Protein AF-B8KQY0-F1 (afdb_monomer)

InterPro domains:
  IPR008318 Uncharacterised conserved protein UCP030820 [PF06073] (44-146)
  IPR008318 Uncharacterised conserved protein UCP030820 [PIRSF030820] (7-149)

Organism: NCBI:txid565045

Structure (mmCIF, N/CA/C/O backbone):
data_AF-B8KQY0-F1
#
_entry.id   AF-B8KQY0-F1
#
loop_
_atom_site.group_PDB
_atom_site.id
_atom_site.type_symbol
_atom_site.label_atom_id
_atom_site.label_alt_id
_atom_site.label_comp_id
_atom_site.label_asym_id
_atom_site.label_entity_id
_atom_site.label_seq_id
_atom_site.pdbx_PDB_ins_code
_atom_site.Cartn_x
_atom_site.Cartn_y
_atom_site.Cartn_z
_atom_site.occupancy
_atom_site.B_iso_or_equiv
_atom_site.auth_seq_id
_atom_site.auth_comp_id
_atom_site.auth_asym_id
_atom_site.auth_atom_id
_atom_site.pdbx_PDB_model_num
ATOM 1 N N . MET A 1 1 ? 10.544 -11.629 10.903 1.00 54.47 1 MET A N 1
ATOM 2 C CA . MET A 1 1 ? 9.345 -11.748 10.052 1.00 54.47 1 MET A CA 1
ATOM 3 C C . MET A 1 1 ? 8.342 -10.719 10.540 1.00 54.47 1 MET A C 1
ATOM 5 O O . MET A 1 1 ? 7.993 -10.775 11.715 1.00 54.47 1 MET A O 1
ATOM 9 N N . GLY A 1 2 ? 7.980 -9.734 9.714 1.00 71.00 2 GLY A N 1
ATOM 10 C CA . GLY A 1 2 ? 6.956 -8.746 10.074 1.00 71.00 2 GLY A CA 1
ATOM 11 C C . GLY A 1 2 ? 5.579 -9.400 10.205 1.00 71.00 2 GLY A C 1
ATOM 12 O O . GLY A 1 2 ? 5.339 -10.465 9.629 1.00 71.00 2 GLY A O 1
ATOM 13 N N . LYS A 1 3 ? 4.678 -8.786 10.973 1.00 81.94 3 LYS A N 1
ATOM 14 C CA . LYS A 1 3 ? 3.263 -9.178 11.006 1.00 81.94 3 LYS A CA 1
ATOM 15 C C . LYS A 1 3 ? 2.494 -8.295 10.035 1.00 81.94 3 LYS A C 1
ATOM 17 O O . LYS A 1 3 ? 2.820 -7.122 9.890 1.00 81.94 3 LYS A O 1
ATOM 22 N N . VAL A 1 4 ? 1.484 -8.848 9.386 1.00 85.19 4 VAL A N 1
ATOM 23 C CA . VAL A 1 4 ? 0.599 -8.108 8.487 1.00 85.19 4 VAL A CA 1
ATOM 24 C C . VAL A 1 4 ? -0.816 -8.283 8.998 1.00 85.19 4 VAL A C 1
ATOM 26 O O . VAL A 1 4 ? -1.239 -9.400 9.276 1.00 85.19 4 VAL A O 1
ATOM 29 N N . TRP A 1 5 ? -1.541 -7.186 9.143 1.00 85.88 5 TRP A N 1
ATOM 30 C CA . TRP A 1 5 ? -2.981 -7.235 9.333 1.00 85.88 5 TRP A CA 1
ATOM 31 C C . TRP A 1 5 ? -3.653 -7.287 7.961 1.00 85.88 5 TRP A C 1
ATOM 33 O O . TRP A 1 5 ? -3.297 -6.497 7.083 1.00 85.88 5 TRP A O 1
ATOM 43 N N . LYS A 1 6 ? -4.605 -8.200 7.775 1.00 83.94 6 LYS A N 1
ATOM 44 C CA . LYS A 1 6 ? -5.388 -8.361 6.549 1.00 83.94 6 LYS A CA 1
ATOM 45 C C . LYS A 1 6 ? -6.793 -8.856 6.884 1.00 83.94 6 LYS A C 1
ATOM 47 O O . LYS A 1 6 ? -6.929 -9.851 7.587 1.00 83.94 6 LYS A O 1
ATOM 52 N N . ASP A 1 7 ? -7.820 -8.180 6.369 1.00 74.31 7 ASP A N 1
ATOM 53 C CA . ASP A 1 7 ? -9.236 -8.589 6.481 1.00 74.31 7 ASP A CA 1
ATOM 54 C C . ASP A 1 7 ? -9.724 -8.915 7.914 1.00 74.31 7 ASP A C 1
ATOM 56 O O . ASP A 1 7 ? -10.636 -9.715 8.107 1.00 74.31 7 ASP A O 1
ATOM 60 N N . GLY A 1 8 ? -9.147 -8.279 8.938 1.00 73.75 8 GLY A N 1
ATOM 61 C CA . GLY A 1 8 ? -9.498 -8.526 10.344 1.00 73.75 8 GLY A CA 1
ATOM 62 C C . GLY A 1 8 ? -8.594 -9.519 11.070 1.00 73.75 8 GLY A C 1
ATOM 63 O O . GLY A 1 8 ? -8.662 -9.591 12.293 1.00 73.75 8 GLY A O 1
ATOM 64 N N . ASP A 1 9 ? -7.706 -10.208 10.356 1.00 78.00 9 ASP A N 1
ATOM 65 C CA . ASP A 1 9 ? -6.778 -11.182 10.918 1.00 78.00 9 ASP A CA 1
ATOM 66 C C . ASP A 1 9 ? -5.326 -10.707 10.831 1.00 78.00 9 ASP A C 1
ATOM 68 O O . ASP A 1 9 ? -4.899 -10.030 9.894 1.00 78.00 9 ASP A O 1
ATOM 72 N N . ILE A 1 10 ? -4.525 -11.093 11.823 1.00 82.00 10 ILE A N 1
ATOM 73 C CA . ILE A 1 10 ? -3.083 -10.846 11.822 1.00 82.00 10 ILE A CA 1
ATOM 74 C C . ILE A 1 10 ? -2.386 -12.105 11.336 1.00 82.00 10 ILE A C 1
ATOM 76 O O . ILE A 1 10 ? -2.355 -13.123 12.027 1.00 82.00 10 ILE A O 1
ATOM 80 N N . ILE A 1 11 ? -1.780 -12.005 10.161 1.00 82.88 11 ILE A N 1
ATOM 81 C CA . ILE A 1 11 ? -1.016 -13.076 9.535 1.00 82.88 11 ILE A CA 1
ATOM 82 C C . ILE A 1 11 ? 0.485 -12.793 9.629 1.00 82.88 11 ILE A C 1
ATOM 84 O O . ILE A 1 11 ? 0.938 -11.646 9.706 1.00 82.88 11 ILE A O 1
ATOM 88 N N . GLU A 1 12 ? 1.294 -13.849 9.616 1.00 81.56 12 GLU A N 1
ATOM 89 C CA . GLU A 1 12 ? 2.730 -13.691 9.381 1.00 81.56 12 GLU A CA 1
ATOM 90 C C . GLU A 1 12 ? 2.954 -13.234 7.942 1.00 81.56 12 GLU A C 1
ATOM 92 O O . GLU A 1 12 ? 2.332 -13.779 7.031 1.00 81.56 12 GLU A O 1
ATOM 97 N N . ASN A 1 13 ? 3.832 -12.246 7.729 1.00 79.75 13 ASN A N 1
ATOM 98 C CA . ASN A 1 13 ? 4.121 -11.744 6.390 1.00 79.75 13 ASN A CA 1
ATOM 99 C C . ASN A 1 13 ? 4.673 -12.887 5.509 1.00 79.75 13 ASN A C 1
ATOM 101 O O . ASN A 1 13 ? 5.800 -13.331 5.747 1.00 79.75 13 ASN A O 1
ATOM 105 N N . PRO A 1 14 ? 3.923 -13.358 4.491 1.00 72.50 14 PRO A N 1
ATOM 106 C CA . PRO A 1 14 ? 4.364 -14.466 3.650 1.00 72.50 14 PRO A CA 1
ATOM 107 C C . PRO A 1 14 ? 5.327 -14.013 2.541 1.00 72.50 14 PRO A C 1
ATOM 109 O O . PRO A 1 14 ? 5.832 -14.853 1.793 1.00 72.50 14 PRO A O 1
ATOM 112 N N . TRP A 1 15 ? 5.559 -12.701 2.420 1.00 76.44 15 TRP A N 1
ATOM 113 C CA . TRP A 1 15 ? 6.406 -12.077 1.412 1.00 76.44 15 TRP A CA 1
ATOM 114 C C . TRP A 1 15 ? 7.718 -11.604 2.029 1.00 76.44 15 TRP A C 1
ATOM 116 O O . TRP A 1 15 ? 7.753 -11.070 3.139 1.00 76.44 15 TRP A O 1
ATOM 126 N N . THR A 1 16 ? 8.808 -11.793 1.289 1.00 72.94 16 THR A N 1
ATOM 127 C CA . THR A 1 16 ? 10.117 -11.250 1.674 1.00 72.94 16 THR A CA 1
ATOM 128 C C . THR A 1 16 ? 10.215 -9.818 1.157 1.00 72.94 16 THR A C 1
ATOM 130 O O . THR A 1 16 ? 9.944 -9.591 -0.022 1.00 72.94 16 THR A O 1
ATOM 133 N N . ALA A 1 17 ? 10.545 -8.869 2.040 1.00 67.44 17 ALA A N 1
ATOM 134 C CA . ALA A 1 17 ? 10.648 -7.447 1.707 1.00 67.44 17 ALA A CA 1
ATOM 135 C C . ALA A 1 17 ? 11.624 -7.198 0.548 1.00 67.44 17 ALA A C 1
ATOM 137 O O . ALA A 1 17 ? 12.549 -7.987 0.339 1.00 67.44 17 ALA A O 1
ATOM 138 N N . ALA A 1 18 ? 11.413 -6.096 -0.174 1.00 64.19 18 ALA A N 1
ATOM 139 C CA . ALA A 1 18 ? 12.305 -5.685 -1.245 1.00 64.19 18 ALA A CA 1
ATOM 140 C C . ALA A 1 18 ? 13.708 -5.439 -0.688 1.00 64.19 18 ALA A C 1
ATOM 142 O O . ALA A 1 18 ? 13.923 -4.571 0.159 1.00 64.19 18 ALA A O 1
ATOM 143 N N . ASP A 1 19 ? 14.664 -6.244 -1.144 1.00 56.38 19 ASP A N 1
ATOM 144 C CA . ASP A 1 19 ? 16.060 -6.088 -0.775 1.00 56.38 19 ASP A CA 1
ATOM 145 C C . ASP A 1 19 ? 16.717 -5.182 -1.818 1.00 56.38 19 ASP A C 1
ATOM 147 O O . ASP A 1 19 ? 16.906 -5.565 -2.975 1.00 56.38 19 ASP A O 1
ATOM 151 N N . ALA A 1 20 ? 17.033 -3.949 -1.418 1.00 52.47 20 ALA A N 1
ATOM 152 C CA . ALA A 1 20 ? 17.635 -2.945 -2.294 1.00 52.47 20 ALA A CA 1
ATOM 153 C C . ALA A 1 20 ? 19.029 -3.351 -2.823 1.00 52.47 20 ALA A C 1
ATOM 155 O O . ALA A 1 20 ? 19.560 -2.674 -3.701 1.00 52.47 20 ALA A O 1
ATOM 156 N N . ASN A 1 21 ? 19.621 -4.436 -2.302 1.00 53.53 21 ASN A N 1
ATOM 157 C CA . ASN A 1 21 ? 20.983 -4.872 -2.605 1.00 53.53 21 ASN A CA 1
ATOM 158 C C . ASN A 1 21 ? 21.095 -6.166 -3.433 1.00 53.53 21 ASN A C 1
ATOM 160 O O . ASN A 1 21 ? 22.226 -6.587 -3.668 1.00 53.53 21 ASN A O 1
ATOM 164 N N . ASN A 1 22 ? 20.005 -6.830 -3.851 1.00 50.81 22 ASN A N 1
ATOM 165 C CA . ASN A 1 22 ? 20.114 -8.217 -4.334 1.00 50.81 22 ASN A CA 1
ATOM 166 C C . ASN A 1 22 ? 19.813 -8.453 -5.825 1.00 50.81 22 ASN A C 1
ATOM 168 O O . ASN A 1 22 ? 18.785 -8.038 -6.363 1.00 50.81 22 ASN A O 1
ATOM 172 N N . GLU A 1 23 ? 20.722 -9.201 -6.458 1.00 49.34 23 GLU A N 1
ATOM 173 C CA . GLU A 1 23 ? 20.616 -9.801 -7.790 1.00 49.34 23 GLU A CA 1
ATOM 174 C C . GLU A 1 23 ? 19.601 -10.957 -7.757 1.00 49.34 23 GLU A C 1
ATOM 176 O O . GLU A 1 23 ? 19.952 -12.121 -7.571 1.00 49.34 23 GLU A O 1
ATOM 181 N N . GLY A 1 24 ? 18.321 -10.633 -7.928 1.00 50.88 24 GLY A N 1
ATOM 182 C CA . GLY A 1 24 ? 17.258 -11.617 -8.126 1.00 50.88 24 GLY A CA 1
ATOM 183 C C . GLY A 1 24 ? 16.207 -11.598 -7.025 1.00 50.88 24 GLY A C 1
ATOM 184 O O . GLY A 1 24 ? 16.468 -11.890 -5.858 1.00 50.88 24 GLY A O 1
ATOM 185 N N . VAL A 1 25 ? 14.975 -11.294 -7.422 1.00 56.16 25 VAL A N 1
ATOM 186 C CA . VAL A 1 25 ? 13.807 -11.391 -6.550 1.00 56.16 25 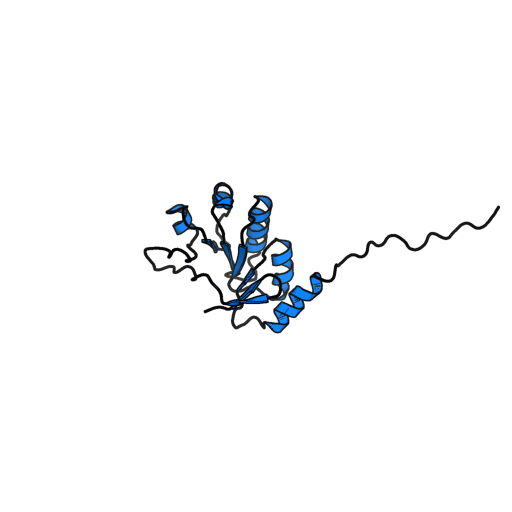VAL A CA 1
ATOM 187 C C . VAL A 1 25 ? 13.413 -12.873 -6.471 1.00 56.16 25 VAL A C 1
ATOM 189 O O . VAL A 1 25 ? 13.164 -13.490 -7.511 1.00 56.16 25 VAL A O 1
ATOM 192 N N . PRO A 1 26 ? 13.370 -13.505 -5.281 1.00 58.00 26 PRO A N 1
ATOM 193 C CA . PRO A 1 26 ? 12.900 -14.884 -5.167 1.00 58.00 26 PRO A CA 1
ATOM 194 C C . PRO A 1 26 ? 11.449 -14.992 -5.655 1.00 58.00 26 PRO A C 1
ATOM 196 O O . PRO A 1 26 ? 10.726 -14.005 -5.701 1.00 58.00 26 PRO A O 1
ATOM 199 N N . SER A 1 27 ? 10.953 -16.200 -5.940 1.00 58.12 27 SER A N 1
ATOM 200 C CA . SER A 1 27 ? 9.587 -16.409 -6.470 1.00 58.12 27 SER A CA 1
ATOM 201 C C . SER A 1 27 ? 8.454 -15.835 -5.589 1.00 58.12 27 SER A C 1
ATOM 203 O O . SER A 1 27 ? 7.309 -15.757 -6.027 1.00 58.12 27 SER A O 1
ATOM 205 N N . ARG A 1 28 ? 8.761 -15.471 -4.334 1.00 65.69 28 ARG A N 1
ATOM 206 C CA . ARG A 1 28 ? 7.896 -14.778 -3.356 1.00 65.69 28 ARG A CA 1
ATOM 207 C C . ARG A 1 28 ? 8.549 -13.518 -2.753 1.00 65.69 28 ARG A C 1
ATOM 209 O O . ARG A 1 28 ? 8.221 -13.113 -1.636 1.00 65.69 28 ARG A O 1
ATOM 216 N N . GLY A 1 29 ? 9.522 -12.938 -3.443 1.00 77.62 29 GLY A N 1
ATOM 217 C CA . GLY A 1 29 ? 10.102 -11.650 -3.084 1.00 77.62 29 GLY A CA 1
ATOM 218 C C . GLY A 1 29 ? 9.257 -10.514 -3.641 1.00 77.62 29 GLY A C 1
ATOM 219 O O . GLY A 1 29 ? 8.643 -10.655 -4.698 1.00 77.62 29 GLY A O 1
ATOM 220 N N . VAL A 1 30 ? 9.217 -9.404 -2.917 1.00 83.19 30 VAL A N 1
ATOM 221 C CA . VAL A 1 30 ? 8.694 -8.139 -3.433 1.00 83.19 30 VAL A CA 1
ATOM 222 C C . VAL A 1 30 ? 9.849 -7.434 -4.142 1.00 83.19 30 VAL A C 1
ATOM 224 O O . VAL A 1 30 ? 10.886 -7.229 -3.522 1.00 83.19 30 VAL A O 1
ATOM 227 N N . GLY A 1 31 ? 9.719 -7.115 -5.429 1.00 85.88 31 GLY A N 1
ATOM 228 C CA . GLY A 1 31 ? 10.723 -6.318 -6.146 1.00 85.88 31 GLY A CA 1
ATOM 229 C C . GLY A 1 31 ? 10.467 -4.820 -6.001 1.00 85.88 31 GLY A C 1
ATOM 230 O O . GLY A 1 31 ? 9.351 -4.422 -5.690 1.00 85.88 31 GLY A O 1
ATOM 231 N N . THR A 1 32 ? 11.461 -3.970 -6.247 1.00 88.31 32 THR A N 1
ATOM 232 C CA . THR A 1 32 ? 11.201 -2.526 -6.427 1.00 88.31 32 THR A CA 1
ATOM 233 C C . THR A 1 32 ? 10.533 -2.259 -7.779 1.00 88.31 32 THR A C 1
ATOM 235 O O . THR A 1 32 ? 10.577 -3.110 -8.673 1.00 88.31 32 THR A O 1
ATOM 238 N N . LEU A 1 33 ? 9.955 -1.070 -7.975 1.00 86.75 33 LEU A N 1
ATOM 239 C CA . LEU A 1 33 ? 9.383 -0.693 -9.271 1.00 86.75 33 LEU A CA 1
ATOM 240 C C . LEU A 1 33 ? 10.402 -0.796 -10.419 1.00 86.75 33 LEU A C 1
ATOM 242 O O . LEU A 1 33 ? 10.075 -1.320 -11.482 1.00 86.75 33 LEU A O 1
ATOM 246 N N . ASP A 1 34 ? 11.651 -0.373 -10.207 1.00 86.25 34 ASP A N 1
ATOM 247 C CA . ASP A 1 34 ? 12.720 -0.522 -11.206 1.00 86.25 34 ASP A CA 1
ATOM 248 C C . ASP A 1 34 ? 13.027 -1.988 -11.539 1.00 86.25 34 ASP A C 1
ATOM 250 O O . ASP A 1 34 ? 13.236 -2.329 -12.705 1.00 86.25 34 ASP A O 1
ATOM 254 N N . GLN A 1 35 ? 13.013 -2.877 -10.541 1.00 84.94 35 GLN A N 1
ATOM 255 C CA . GLN A 1 35 ? 13.197 -4.312 -10.770 1.00 84.94 35 GLN A CA 1
ATOM 256 C C . GLN A 1 35 ? 12.021 -4.905 -11.550 1.00 84.94 35 GLN A C 1
ATOM 258 O O . GLN A 1 35 ? 12.239 -5.707 -12.451 1.00 84.94 35 GLN A O 1
ATOM 263 N N . TRP A 1 36 ? 10.791 -4.473 -11.263 1.00 86.94 36 TRP A N 1
ATOM 264 C CA . TRP A 1 36 ? 9.608 -4.880 -12.022 1.00 86.94 36 TRP A CA 1
ATOM 265 C C . TRP A 1 36 ? 9.637 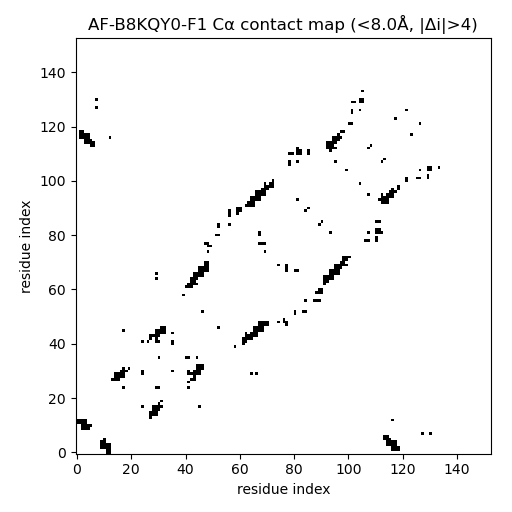-4.370 -13.469 1.00 86.94 36 TRP A C 1
ATOM 267 O O . TRP A 1 36 ? 9.274 -5.095 -14.391 1.00 86.94 36 TRP A O 1
ATOM 277 N N . ARG A 1 37 ? 10.135 -3.151 -13.703 1.00 85.50 37 ARG A N 1
ATOM 278 C CA . ARG A 1 37 ? 10.341 -2.623 -15.062 1.00 85.50 37 ARG A CA 1
ATOM 279 C C . ARG A 1 37 ? 11.390 -3.424 -15.838 1.00 85.50 37 ARG A C 1
ATOM 281 O O . ARG A 1 37 ? 11.259 -3.578 -17.051 1.00 85.50 37 ARG A O 1
ATOM 288 N N . ALA A 1 38 ? 12.426 -3.914 -15.158 1.00 85.50 38 ALA A N 1
ATOM 289 C CA . ALA A 1 38 ? 13.447 -4.770 -15.758 1.00 85.50 38 ALA A CA 1
ATOM 290 C C . ALA A 1 38 ? 12.949 -6.208 -15.997 1.00 85.50 38 ALA A C 1
ATOM 292 O O . ALA A 1 38 ? 13.331 -6.829 -16.990 1.00 85.50 38 ALA A O 1
ATOM 293 N N . ASP A 1 39 ? 12.093 -6.720 -15.110 1.00 83.56 39 ASP A N 1
ATOM 294 C CA . ASP A 1 39 ? 11.496 -8.051 -15.179 1.00 83.56 39 ASP A CA 1
ATOM 295 C C . ASP A 1 39 ? 9.998 -8.013 -14.806 1.00 83.56 39 ASP A C 1
ATOM 297 O O . ASP A 1 39 ? 9.628 -8.180 -13.639 1.00 83.56 39 ASP A O 1
ATOM 301 N N . PRO A 1 40 ? 9.093 -7.836 -15.787 1.00 80.19 40 PRO A N 1
ATOM 302 C CA . PRO A 1 40 ? 7.656 -7.776 -15.529 1.00 80.19 40 PRO A CA 1
ATOM 303 C C . PRO A 1 40 ? 7.041 -9.140 -15.173 1.00 80.19 40 PRO A C 1
ATOM 305 O O . PRO A 1 40 ? 5.826 -9.231 -15.009 1.00 80.19 40 PRO A O 1
ATOM 308 N N . THR A 1 41 ? 7.842 -10.208 -15.036 1.00 82.38 41 THR A N 1
ATOM 309 C CA . THR A 1 41 ? 7.367 -11.502 -14.511 1.00 82.38 41 THR A CA 1
ATOM 310 C C . THR A 1 41 ? 7.216 -11.507 -12.988 1.00 82.38 41 THR A C 1
ATOM 312 O O . THR A 1 41 ? 6.639 -12.439 -12.415 1.00 82.38 41 THR A O 1
ATOM 315 N N . LEU A 1 42 ? 7.702 -10.459 -12.315 1.00 84.19 42 LEU A N 1
ATOM 316 C CA . LEU A 1 42 ? 7.533 -10.288 -10.881 1.00 84.19 42 LEU A CA 1
ATOM 317 C C . LEU A 1 42 ? 6.055 -10.127 -10.516 1.00 84.19 42 LEU A C 1
ATOM 319 O O . LEU A 1 42 ? 5.351 -9.244 -10.996 1.00 84.19 42 LEU A O 1
ATOM 323 N N . THR A 1 43 ? 5.605 -10.974 -9.592 1.00 88.31 43 THR A N 1
ATOM 324 C CA . THR A 1 43 ? 4.214 -10.980 -9.104 1.00 88.31 43 THR A CA 1
ATOM 325 C C . THR A 1 43 ? 3.986 -10.074 -7.894 1.00 88.31 43 THR A C 1
ATOM 327 O O . THR A 1 43 ? 2.859 -9.980 -7.406 1.00 88.31 43 THR A O 1
ATOM 330 N N . ALA A 1 44 ? 5.034 -9.430 -7.379 1.00 89.56 44 ALA A N 1
ATOM 331 C CA . ALA A 1 44 ? 4.943 -8.514 -6.254 1.00 89.56 44 ALA A CA 1
ATOM 332 C C . ALA A 1 44 ? 5.901 -7.336 -6.417 1.00 89.56 44 ALA A C 1
ATOM 334 O O . ALA A 1 44 ? 7.076 -7.537 -6.727 1.00 89.56 44 ALA A O 1
ATOM 335 N N . VAL A 1 45 ? 5.400 -6.126 -6.168 1.00 90.88 45 VAL A N 1
ATOM 336 C CA . VAL A 1 45 ? 6.163 -4.884 -6.333 1.00 90.88 45 VAL A CA 1
ATOM 337 C C . VAL A 1 45 ? 5.976 -3.951 -5.135 1.00 90.88 45 VAL A C 1
ATOM 339 O O . VAL A 1 45 ? 4.876 -3.848 -4.600 1.00 90.88 45 VAL A O 1
ATOM 342 N N . GLU A 1 46 ? 7.049 -3.296 -4.700 1.00 91.75 46 GLU A N 1
ATOM 343 C CA . GLU A 1 46 ? 7.055 -2.201 -3.729 1.00 91.75 46 GLU A CA 1
ATOM 344 C C . GLU A 1 46 ? 7.197 -0.874 -4.477 1.00 91.75 46 GLU A C 1
ATOM 346 O O . GLU A 1 46 ? 8.076 -0.727 -5.328 1.00 91.75 46 GLU A O 1
ATOM 351 N N . ILE A 1 47 ? 6.319 0.069 -4.143 1.00 90.94 47 ILE A N 1
ATOM 352 C CA . ILE A 1 47 ? 6.177 1.387 -4.752 1.00 90.94 47 ILE A CA 1
ATOM 353 C C . ILE A 1 47 ? 6.431 2.445 -3.691 1.00 90.94 47 ILE A C 1
ATOM 355 O O . ILE A 1 47 ? 5.779 2.441 -2.645 1.00 90.94 47 ILE A O 1
ATOM 359 N N . LYS A 1 48 ? 7.340 3.370 -3.968 1.00 90.25 48 LYS A N 1
ATOM 360 C CA . LYS A 1 48 ? 7.601 4.537 -3.123 1.00 90.25 48 LYS A CA 1
ATOM 361 C C . LYS A 1 48 ? 6.613 5.661 -3.399 1.00 90.25 48 LYS A C 1
ATOM 363 O O . LYS A 1 48 ? 6.010 5.746 -4.469 1.00 90.25 48 LYS A O 1
ATOM 368 N N . SER A 1 49 ? 6.462 6.566 -2.438 1.00 85.19 49 SER A N 1
ATOM 369 C CA . SER A 1 49 ? 5.538 7.698 -2.550 1.00 85.19 49 SER A CA 1
ATOM 370 C C . SER A 1 49 ? 5.829 8.620 -3.741 1.00 85.19 49 SER A C 1
ATOM 372 O O . SER A 1 49 ? 4.902 9.228 -4.275 1.00 85.19 49 SER A O 1
ATOM 374 N N . ASP A 1 50 ? 7.083 8.737 -4.184 1.00 85.00 50 ASP A N 1
ATOM 375 C CA . ASP A 1 50 ? 7.480 9.586 -5.313 1.00 85.00 50 ASP A CA 1
ATOM 376 C C . ASP A 1 50 ? 7.360 8.906 -6.687 1.00 85.00 50 ASP A C 1
ATOM 378 O O . ASP A 1 50 ? 7.497 9.576 -7.713 1.00 85.00 50 ASP A O 1
ATOM 382 N N . GLU A 1 51 ? 7.054 7.608 -6.719 1.00 87.94 51 GLU A N 1
ATOM 383 C CA . GLU A 1 51 ? 6.977 6.824 -7.947 1.00 87.94 51 GLU A CA 1
ATOM 384 C C . GLU A 1 51 ? 5.603 6.903 -8.626 1.00 87.94 51 GLU A C 1
ATOM 386 O O . GLU A 1 51 ? 4.543 6.956 -7.992 1.00 87.94 51 GLU A O 1
ATOM 391 N N . ASP A 1 52 ? 5.623 6.889 -9.958 1.00 87.06 52 ASP A N 1
ATOM 392 C CA . ASP A 1 52 ? 4.413 6.853 -10.772 1.00 87.06 52 ASP A CA 1
ATOM 393 C C . ASP A 1 52 ? 3.951 5.407 -11.002 1.00 87.06 52 ASP A C 1
ATOM 395 O O . ASP A 1 52 ? 4.717 4.553 -11.450 1.00 87.06 52 ASP A O 1
ATOM 399 N N . VAL A 1 53 ? 2.681 5.138 -10.690 1.00 87.06 53 VAL A N 1
ATOM 400 C CA . VAL A 1 53 ? 2.067 3.804 -10.798 1.00 87.06 53 VAL A CA 1
ATOM 401 C C . VAL A 1 53 ? 1.372 3.561 -12.137 1.00 87.06 53 VAL A C 1
ATOM 403 O O . VAL A 1 53 ? 0.866 2.461 -12.361 1.00 87.06 53 VAL A O 1
ATOM 406 N N . SER A 1 54 ? 1.331 4.551 -13.035 1.00 85.75 54 SER A N 1
ATOM 407 C CA . SER A 1 54 ? 0.613 4.438 -14.310 1.00 85.75 54 SER A CA 1
ATOM 408 C C . SER A 1 54 ? 1.189 3.314 -15.168 1.00 85.75 54 SER A C 1
ATOM 410 O O . SER A 1 54 ? 0.436 2.608 -15.835 1.00 85.75 54 SER A O 1
ATOM 412 N N . ASP A 1 55 ? 2.501 3.077 -15.092 1.00 82.38 55 ASP A N 1
ATOM 413 C CA . ASP A 1 55 ? 3.183 1.994 -15.812 1.00 82.38 55 ASP A CA 1
ATOM 414 C C . ASP A 1 55 ? 2.661 0.599 -15.421 1.00 82.38 55 ASP A C 1
ATOM 416 O O . ASP A 1 55 ? 2.608 -0.309 -16.251 1.00 82.38 55 ASP A O 1
ATOM 420 N N . LEU A 1 56 ? 2.229 0.424 -14.166 1.00 82.94 56 LEU A N 1
ATOM 421 C CA . LEU A 1 56 ? 1.726 -0.857 -13.657 1.00 82.94 56 LEU A CA 1
ATOM 422 C C . LEU A 1 56 ? 0.339 -1.184 -14.205 1.00 82.94 56 LEU A C 1
ATOM 424 O O . LEU A 1 56 ? -0.018 -2.358 -14.295 1.00 82.94 56 LEU A O 1
ATOM 428 N N . THR A 1 57 ? -0.437 -0.163 -14.587 1.00 81.94 57 THR A N 1
ATOM 429 C CA . THR A 1 57 ? -1.848 -0.313 -14.983 1.00 81.94 57 THR A CA 1
ATOM 430 C C . THR A 1 57 ? -2.048 -1.257 -16.171 1.00 81.94 57 THR A C 1
ATOM 432 O O . THR A 1 57 ? -3.095 -1.885 -16.288 1.00 81.94 57 THR A O 1
ATOM 435 N N . GLN A 1 58 ? -1.029 -1.426 -17.020 1.00 84.88 58 GLN A N 1
ATOM 436 C CA . GLN A 1 58 ? -1.072 -2.306 -18.194 1.00 84.88 58 GLN A CA 1
ATOM 437 C C . GLN A 1 58 ? -0.856 -3.792 -17.866 1.00 84.88 58 GLN A C 1
ATOM 439 O O . GLN A 1 58 ? -1.131 -4.649 -18.703 1.00 84.88 58 GLN A O 1
ATOM 444 N N . SER A 1 59 ? -0.364 -4.096 -16.665 1.00 85.50 59 SER A N 1
ATOM 445 C CA . SER A 1 59 ? 0.093 -5.432 -16.265 1.00 85.50 59 SER A CA 1
ATOM 446 C C . SER A 1 59 ? -0.426 -5.839 -14.882 1.00 85.50 59 SER A C 1
ATOM 448 O O . SER A 1 59 ? 0.131 -6.733 -14.242 1.00 85.50 59 SER A O 1
ATOM 450 N N . LEU A 1 60 ? -1.509 -5.205 -14.419 1.00 86.38 60 LEU A N 1
ATOM 451 C CA . LEU A 1 60 ? -2.095 -5.442 -13.095 1.00 86.38 60 LEU A CA 1
ATOM 452 C C . LEU A 1 60 ? -2.509 -6.900 -12.879 1.00 86.38 60 LEU A C 1
ATOM 454 O O . LEU A 1 60 ? -2.366 -7.402 -11.769 1.00 86.38 60 LEU A O 1
ATOM 458 N N . ASP A 1 61 ? -2.955 -7.595 -13.929 1.00 85.88 61 ASP A N 1
ATOM 459 C CA . ASP A 1 61 ? -3.395 -8.997 -13.857 1.00 85.88 61 ASP A CA 1
ATOM 460 C C . ASP A 1 61 ? -2.278 -9.974 -13.448 1.00 85.88 61 ASP A C 1
ATOM 462 O O . ASP A 1 61 ? -2.544 -11.079 -12.973 1.00 85.88 61 ASP A O 1
ATOM 466 N N . GLN A 1 62 ? -1.015 -9.584 -13.640 1.00 86.50 62 GLN A N 1
ATOM 467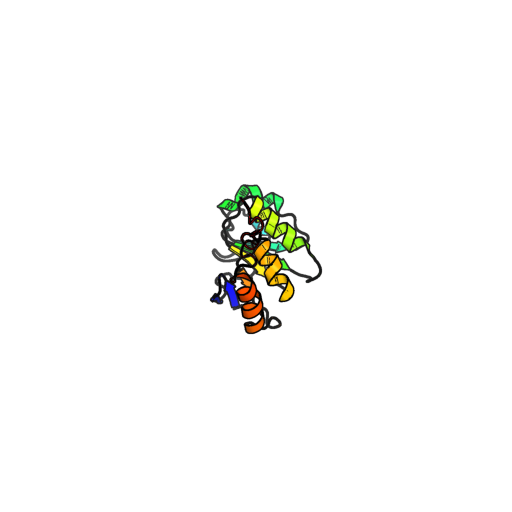 C CA . GLN A 1 62 ? 0.154 -10.399 -13.291 1.00 86.50 62 GLN A CA 1
ATOM 468 C C . GLN A 1 62 ? 0.595 -10.173 -11.839 1.00 86.50 62 GLN A C 1
ATOM 470 O O . GLN A 1 62 ? 1.262 -11.023 -11.238 1.00 86.50 62 GLN A O 1
ATOM 475 N N . LEU A 1 63 ? 0.200 -9.039 -11.260 1.00 89.44 63 LEU A N 1
ATOM 476 C CA . LEU A 1 63 ? 0.550 -8.651 -9.906 1.00 89.44 63 LEU A CA 1
ATOM 477 C C . LEU A 1 63 ? -0.417 -9.287 -8.909 1.00 89.44 63 LEU A C 1
ATOM 479 O O . LEU A 1 63 ? -1.637 -9.171 -8.993 1.00 89.44 63 LEU A O 1
ATOM 483 N N . ARG A 1 64 ? 0.152 -9.954 -7.911 1.00 90.38 64 ARG A N 1
ATOM 484 C CA . ARG A 1 64 ? -0.575 -10.513 -6.767 1.00 90.38 64 ARG A CA 1
ATOM 485 C C . ARG A 1 64 ? -0.483 -9.634 -5.535 1.00 90.38 64 ARG A C 1
ATOM 487 O O . ARG A 1 64 ? -1.389 -9.688 -4.707 1.00 90.38 64 ARG A O 1
ATOM 494 N N . LEU A 1 65 ? 0.586 -8.850 -5.424 1.00 90.62 65 LEU A N 1
ATOM 495 C CA . LEU A 1 65 ? 0.824 -7.929 -4.323 1.00 90.62 65 LEU A CA 1
ATOM 496 C C . LEU A 1 65 ? 1.407 -6.613 -4.847 1.00 90.62 65 LEU A C 1
ATOM 498 O O . LEU A 1 65 ? 2.390 -6.613 -5.582 1.00 90.62 65 LEU A O 1
ATOM 502 N N . VAL A 1 66 ? 0.848 -5.498 -4.396 1.00 92.75 66 VAL A N 1
ATOM 503 C CA . VAL A 1 66 ? 1.471 -4.180 -4.506 1.00 92.75 66 VAL A CA 1
ATOM 504 C C . VAL A 1 66 ? 1.655 -3.628 -3.098 1.00 92.75 66 VAL A C 1
ATOM 506 O O . VAL A 1 66 ? 0.694 -3.527 -2.338 1.00 92.75 66 VAL A O 1
ATOM 509 N N . VAL A 1 67 ? 2.890 -3.293 -2.739 1.00 92.56 67 VAL A N 1
ATOM 510 C CA . VAL A 1 67 ? 3.248 -2.689 -1.455 1.00 92.56 67 VAL A CA 1
ATOM 511 C C . VAL A 1 67 ? 3.466 -1.196 -1.663 1.00 92.56 67 VAL A C 1
ATOM 513 O O . VAL A 1 67 ? 4.339 -0.797 -2.418 1.00 92.56 67 VAL A O 1
ATOM 516 N N . LEU A 1 68 ? 2.691 -0.364 -0.983 1.00 92.38 68 LEU A N 1
ATOM 517 C CA . LEU A 1 68 ? 2.866 1.081 -0.929 1.00 92.38 68 LEU A CA 1
ATOM 518 C C . LEU A 1 68 ? 3.775 1.413 0.252 1.00 92.38 68 LEU A C 1
ATOM 520 O O . LEU A 1 68 ? 3.386 1.247 1.413 1.00 92.38 68 LEU A O 1
ATOM 524 N N . LYS A 1 69 ? 4.990 1.857 -0.052 1.00 91.00 69 LYS A N 1
ATOM 525 C CA . LYS A 1 69 ? 6.002 2.244 0.921 1.00 91.00 69 LYS A CA 1
ATOM 526 C C . LYS A 1 69 ? 5.789 3.691 1.346 1.00 91.00 69 LYS A C 1
ATOM 528 O O . LYS A 1 69 ? 6.106 4.621 0.613 1.00 91.00 69 LYS A O 1
ATOM 533 N N . ILE A 1 70 ? 5.278 3.863 2.556 1.00 87.75 70 ILE A N 1
ATOM 534 C CA . ILE A 1 70 ? 5.065 5.161 3.189 1.00 87.75 70 ILE A CA 1
ATOM 535 C C . ILE A 1 70 ? 6.347 5.525 3.939 1.00 87.75 70 ILE A C 1
ATOM 537 O O . ILE A 1 70 ? 6.643 4.964 4.995 1.00 87.75 70 ILE A O 1
ATOM 541 N N . GLU A 1 71 ? 7.136 6.433 3.369 1.00 84.44 71 GLU A N 1
ATOM 542 C CA . GLU A 1 71 ? 8.378 6.920 3.985 1.00 84.44 71 GLU A CA 1
ATOM 543 C C . GLU A 1 71 ? 8.101 7.993 5.050 1.00 84.44 71 GLU A C 1
ATOM 545 O O . GLU A 1 71 ? 8.664 7.945 6.145 1.00 84.44 71 GLU A O 1
ATOM 550 N N . ASP A 1 72 ? 7.179 8.914 4.757 1.00 82.25 72 ASP A N 1
ATOM 551 C CA . ASP A 1 72 ? 6.722 9.971 5.661 1.00 82.25 72 ASP A CA 1
ATOM 552 C C . ASP A 1 72 ? 5.191 9.960 5.744 1.00 82.25 72 ASP A C 1
ATOM 554 O O . ASP A 1 72 ? 4.499 9.959 4.724 1.00 82.25 72 ASP A O 1
ATOM 558 N N . PHE A 1 73 ? 4.649 9.983 6.963 1.00 75.19 73 PHE A N 1
ATOM 559 C CA . PHE A 1 73 ? 3.205 9.974 7.199 1.00 75.19 73 PHE A CA 1
ATOM 560 C C . PHE A 1 73 ? 2.492 11.207 6.621 1.00 75.19 73 PHE A C 1
ATOM 562 O O . PHE A 1 73 ? 1.279 11.171 6.430 1.00 75.19 73 PHE A O 1
ATOM 569 N N . ASN A 1 74 ? 3.197 12.309 6.353 1.00 78.06 74 ASN A N 1
ATOM 570 C CA . ASN A 1 74 ? 2.604 13.499 5.737 1.00 78.06 74 ASN A CA 1
ATOM 571 C C . ASN A 1 74 ? 2.515 13.414 4.209 1.00 78.06 74 ASN A C 1
ATOM 573 O O . ASN A 1 74 ? 1.877 14.272 3.591 1.00 78.06 74 ASN A O 1
ATOM 577 N N . ASP A 1 75 ? 3.138 12.413 3.586 1.00 74.44 75 ASP A N 1
ATOM 578 C CA . ASP A 1 75 ? 3.146 12.273 2.137 1.00 74.44 75 ASP A CA 1
ATOM 579 C C . ASP A 1 75 ? 1.871 11.562 1.660 1.00 74.44 75 ASP A C 1
ATOM 581 O O . ASP A 1 75 ? 1.776 10.340 1.570 1.00 74.44 75 ASP A O 1
ATOM 585 N N . GLY A 1 76 ? 0.829 12.347 1.377 1.00 81.38 76 GLY A N 1
ATOM 586 C CA . GLY A 1 76 ? -0.489 11.847 0.973 1.00 81.38 76 GLY A CA 1
ATOM 587 C C . GLY A 1 76 ? -0.537 11.106 -0.376 1.00 81.38 76 GLY A C 1
ATOM 588 O O . GLY A 1 76 ? -1.618 10.721 -0.825 1.00 81.38 76 GLY A O 1
ATOM 589 N N . ARG A 1 77 ? 0.595 10.908 -1.060 1.00 87.44 77 ARG A N 1
ATOM 590 C CA . ARG A 1 77 ? 0.656 10.282 -2.392 1.00 87.44 77 ARG A CA 1
ATOM 591 C C . ARG A 1 77 ? 0.244 8.817 -2.387 1.00 87.44 77 ARG A C 1
ATOM 593 O O . ARG A 1 77 ? -0.436 8.396 -3.321 1.00 87.44 77 ARG A O 1
ATOM 600 N N . SER A 1 78 ? 0.543 8.076 -1.321 1.00 88.62 78 SER A N 1
ATOM 601 C CA . SER A 1 78 ? 0.170 6.661 -1.203 1.00 88.62 78 SER A CA 1
ATOM 602 C C . SER A 1 78 ? -1.350 6.446 -1.242 1.00 88.62 78 SER A C 1
ATOM 604 O O . SER A 1 78 ? -1.815 5.442 -1.775 1.00 88.62 78 SER A O 1
ATOM 606 N N . PHE A 1 79 ? -2.154 7.415 -0.783 1.00 89.50 79 PHE A N 1
ATOM 607 C CA . PHE A 1 79 ? -3.618 7.377 -0.917 1.00 89.50 79 PHE A CA 1
ATOM 608 C C . PHE A 1 79 ? -4.059 7.488 -2.380 1.00 89.50 79 PHE A C 1
ATOM 610 O O . PHE A 1 79 ? -4.929 6.744 -2.836 1.00 89.50 79 PHE A O 1
ATOM 617 N N . SER A 1 80 ? -3.445 8.414 -3.120 1.00 91.00 80 SER A N 1
ATOM 618 C CA . SER A 1 80 ? -3.713 8.614 -4.544 1.00 91.00 80 SER A CA 1
ATOM 619 C C . SER A 1 80 ? -3.257 7.414 -5.371 1.00 91.00 80 SER A C 1
ATOM 621 O O . SER A 1 80 ? -4.014 6.955 -6.219 1.00 91.00 80 SER A O 1
ATOM 623 N N . GLN A 1 81 ? -2.073 6.863 -5.087 1.00 92.50 81 GLN A N 1
ATOM 624 C CA . GLN A 1 81 ? -1.560 5.646 -5.724 1.00 92.50 81 GLN A CA 1
ATOM 625 C C . GLN A 1 81 ? -2.492 4.454 -5.470 1.00 92.50 81 GLN A C 1
ATOM 627 O O . GLN A 1 81 ? -2.881 3.772 -6.416 1.00 92.50 81 GLN A O 1
ATOM 632 N N . ALA A 1 82 ? -2.917 4.243 -4.216 1.00 92.81 82 ALA A N 1
ATOM 633 C CA . ALA A 1 82 ? -3.848 3.176 -3.853 1.00 92.81 82 ALA A CA 1
ATOM 634 C C . ALA A 1 82 ? -5.152 3.256 -4.650 1.00 92.81 82 ALA A C 1
ATOM 636 O O . ALA A 1 82 ? -5.578 2.288 -5.284 1.00 92.81 82 ALA A O 1
ATOM 637 N N . ARG A 1 83 ? -5.753 4.448 -4.653 1.00 92.06 83 ARG A N 1
ATOM 638 C CA . ARG A 1 83 ? -6.993 4.707 -5.373 1.00 92.06 83 ARG A CA 1
ATOM 639 C C . ARG A 1 83 ? -6.821 4.499 -6.875 1.00 92.06 83 ARG A C 1
ATOM 641 O O . ARG A 1 83 ? -7.654 3.836 -7.482 1.00 92.06 83 ARG A O 1
ATOM 648 N N . HIS A 1 84 ? -5.739 5.017 -7.451 1.00 92.50 84 HIS A N 1
ATOM 649 C CA . HIS A 1 84 ? -5.450 4.888 -8.876 1.00 92.50 84 HIS A CA 1
ATOM 650 C C . HIS A 1 84 ? -5.324 3.419 -9.296 1.00 92.50 84 HIS A C 1
ATOM 652 O O . HIS A 1 84 ? -5.922 3.013 -10.287 1.00 92.50 84 HIS A O 1
ATOM 658 N N . LEU A 1 85 ? -4.613 2.597 -8.516 1.00 92.19 85 LEU A N 1
ATOM 659 C CA . LEU A 1 85 ? -4.469 1.163 -8.786 1.00 92.19 85 LEU A CA 1
ATOM 660 C C . LEU A 1 85 ? -5.819 0.435 -8.761 1.00 92.19 85 LEU A C 1
ATOM 662 O O . LEU A 1 85 ? -6.094 -0.389 -9.631 1.00 92.19 85 LEU A O 1
ATOM 666 N N . ARG A 1 86 ? -6.686 0.753 -7.793 1.00 92.69 86 ARG A N 1
ATOM 667 C CA . ARG A 1 86 ? -8.033 0.166 -7.715 1.00 92.69 86 ARG A CA 1
ATOM 668 C C . ARG A 1 86 ? -8.948 0.637 -8.840 1.00 92.69 86 ARG A C 1
ATOM 670 O O . ARG A 1 86 ? -9.655 -0.184 -9.413 1.00 92.69 86 ARG A O 1
ATOM 677 N N . GLU A 1 87 ? -8.913 1.921 -9.190 1.00 92.69 87 GLU A N 1
ATOM 678 C CA . GLU A 1 87 ? -9.664 2.475 -10.327 1.00 92.69 87 GLU A CA 1
ATOM 679 C C . GLU A 1 87 ? -9.193 1.880 -11.664 1.00 92.69 87 GLU A C 1
ATOM 681 O O . GLU A 1 87 ? -10.010 1.649 -12.553 1.00 92.69 87 GLU A O 1
ATOM 686 N N . ALA A 1 88 ? -7.904 1.550 -11.779 1.00 90.75 88 ALA A N 1
ATOM 687 C CA . ALA A 1 88 ? -7.335 0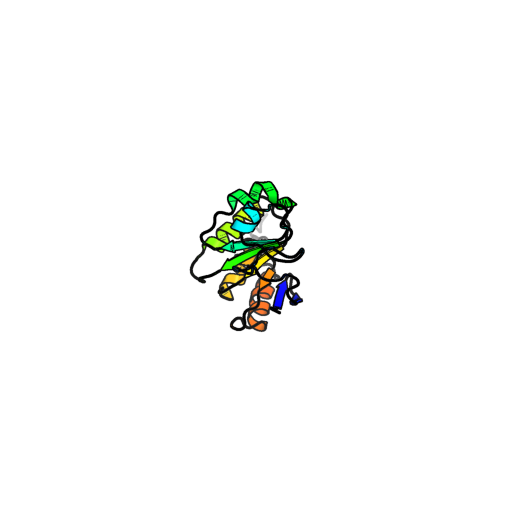.832 -12.917 1.00 90.75 88 ALA A CA 1
ATOM 688 C C . ALA A 1 88 ? -7.673 -0.675 -12.938 1.00 90.75 88 ALA A C 1
ATOM 690 O O . ALA A 1 88 ? -7.325 -1.362 -13.894 1.00 90.75 88 ALA A O 1
ATOM 691 N N . GLY A 1 89 ? -8.373 -1.193 -11.921 1.00 90.50 89 GLY A N 1
ATOM 692 C CA . GLY A 1 89 ? -8.867 -2.571 -11.881 1.00 90.50 89 GLY A CA 1
ATOM 693 C C . GLY A 1 89 ? -7.976 -3.565 -11.135 1.00 90.50 89 GLY A C 1
ATOM 694 O O . GLY A 1 89 ? -8.179 -4.767 -11.269 1.00 90.50 89 GLY A O 1
ATOM 695 N N . PHE A 1 90 ? -7.010 -3.112 -10.329 1.00 92.56 90 PHE A N 1
ATOM 696 C CA . P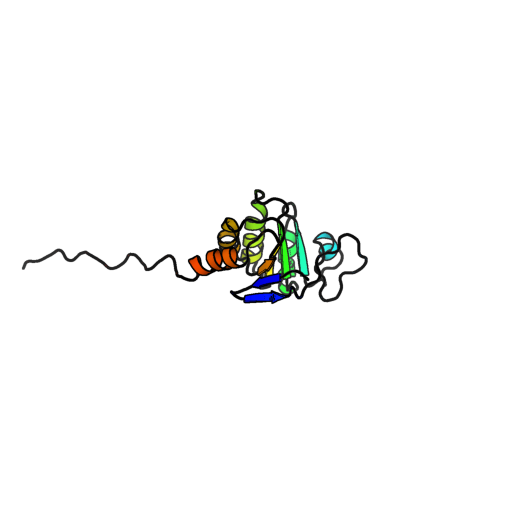HE A 1 90 ? -6.168 -4.016 -9.545 1.00 92.56 90 PHE A CA 1
ATOM 697 C C . PHE A 1 90 ? -6.986 -4.784 -8.496 1.00 92.56 90 PHE A C 1
ATOM 699 O O . PHE A 1 90 ? -7.528 -4.199 -7.553 1.00 92.56 90 PHE A O 1
ATOM 706 N N . THR A 1 91 ? -7.029 -6.112 -8.617 1.00 90.19 91 THR A N 1
ATOM 707 C CA . THR A 1 91 ? -7.746 -7.009 -7.690 1.00 90.19 91 THR A CA 1
ATOM 708 C C . THR A 1 91 ? -6.828 -7.762 -6.730 1.00 90.19 91 THR A C 1
ATOM 710 O O . THR A 1 91 ? -7.316 -8.527 -5.900 1.00 90.19 91 THR A O 1
ATOM 713 N N . GLY A 1 92 ? -5.510 -7.600 -6.859 1.00 90.19 92 GLY A N 1
ATOM 714 C CA . GLY A 1 92 ? -4.545 -8.221 -5.958 1.00 90.19 92 GLY A CA 1
ATOM 715 C C . GLY A 1 92 ? -4.545 -7.591 -4.565 1.00 90.19 92 GLY A C 1
ATOM 716 O O . GLY A 1 92 ? -5.323 -6.681 -4.260 1.00 90.19 92 GLY A O 1
ATOM 717 N N . GLU A 1 93 ? -3.645 -8.097 -3.725 1.00 92.19 93 GLU A N 1
ATOM 718 C CA . GLU A 1 93 ? -3.402 -7.551 -2.394 1.00 92.19 93 GLU A CA 1
ATOM 719 C C . GLU A 1 93 ? -2.722 -6.187 -2.523 1.00 92.19 93 GLU A C 1
ATOM 721 O O . GLU A 1 93 ? -1.650 -6.072 -3.121 1.00 92.19 93 GLU A O 1
ATOM 726 N N . LEU A 1 94 ? -3.341 -5.151 -1.966 1.00 92.81 94 LEU A N 1
ATOM 727 C CA . LEU A 1 94 ? -2.764 -3.820 -1.864 1.00 92.81 94 LEU A CA 1
ATOM 728 C C . LEU A 1 94 ? -2.391 -3.570 -0.408 1.00 92.81 94 LEU A C 1
ATOM 730 O O . LEU A 1 94 ? -3.260 -3.491 0.464 1.00 92.81 94 LEU A O 1
ATOM 734 N N . ARG A 1 95 ? -1.090 -3.452 -0.150 1.00 91.94 95 ARG A N 1
ATOM 735 C CA . ARG A 1 95 ? -0.529 -3.402 1.196 1.00 91.94 95 ARG A CA 1
ATOM 736 C C . ARG A 1 95 ? 0.113 -2.056 1.488 1.00 91.94 95 ARG A C 1
ATOM 738 O O . ARG A 1 95 ? 0.936 -1.609 0.705 1.00 91.94 95 ARG A O 1
ATOM 745 N N . ALA A 1 96 ? -0.172 -1.449 2.634 1.00 91.31 96 ALA 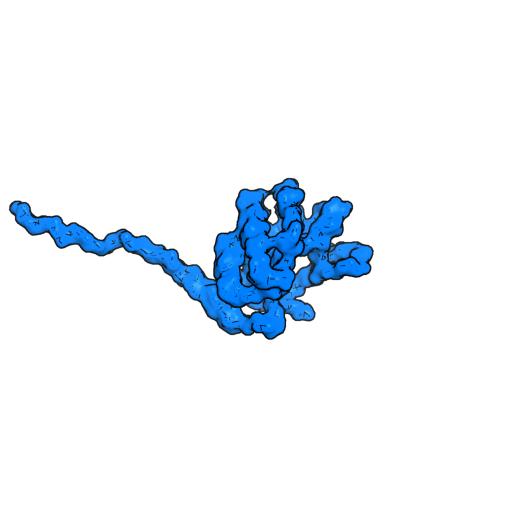A N 1
ATOM 746 C CA . ALA A 1 96 ? 0.602 -0.314 3.140 1.00 91.31 96 ALA A CA 1
ATOM 747 C C . ALA A 1 96 ? 1.734 -0.797 4.059 1.00 91.31 96 ALA A C 1
ATOM 749 O O . ALA A 1 96 ? 1.506 -1.604 4.963 1.00 91.31 96 ALA A O 1
ATOM 750 N N . ALA A 1 97 ? 2.947 -0.295 3.838 1.00 88.69 97 ALA A N 1
ATOM 751 C CA . ALA A 1 97 ? 4.128 -0.597 4.640 1.00 88.69 97 ALA A CA 1
ATOM 752 C C . ALA A 1 97 ? 4.907 0.679 4.971 1.00 88.69 97 ALA A C 1
ATOM 754 O O . ALA A 1 97 ? 4.917 1.625 4.190 1.00 88.69 97 ALA A O 1
ATOM 755 N N . GLY A 1 98 ? 5.603 0.697 6.108 1.00 86.00 98 GLY A N 1
ATOM 756 C CA . GLY A 1 98 ? 6.423 1.834 6.530 1.00 86.00 98 GLY A CA 1
ATOM 757 C C . GLY A 1 98 ? 5.786 2.659 7.646 1.00 86.00 98 GLY A C 1
ATOM 758 O O . GLY A 1 98 ? 5.267 2.104 8.615 1.00 86.00 98 GLY A O 1
ATOM 759 N N . ASN A 1 99 ? 5.898 3.981 7.537 1.00 83.69 99 ASN A N 1
ATOM 760 C CA . ASN A 1 99 ? 5.668 4.925 8.623 1.00 83.69 99 ASN A CA 1
ATOM 761 C C . ASN A 1 99 ? 4.318 5.644 8.480 1.00 83.69 99 ASN A C 1
ATOM 763 O O . ASN A 1 99 ? 4.268 6.847 8.244 1.00 83.69 99 ASN A O 1
ATOM 767 N N . PHE A 1 100 ? 3.217 4.900 8.595 1.00 84.75 100 PHE A N 1
ATOM 768 C CA . PHE A 1 100 ? 1.858 5.451 8.588 1.00 84.75 100 PHE A CA 1
ATOM 769 C C . PHE A 1 100 ? 1.252 5.499 9.992 1.00 84.75 100 PHE A C 1
ATOM 771 O O . PHE A 1 100 ? 1.592 4.705 10.869 1.00 84.75 100 PHE A O 1
ATOM 778 N N . LEU A 1 101 ? 0.330 6.439 10.205 1.00 82.81 101 LEU A N 1
ATOM 779 C CA . LEU A 1 101 ? -0.363 6.600 11.485 1.00 82.81 101 LEU A CA 1
ATOM 780 C C . LEU A 1 101 ? -1.622 5.732 11.553 1.00 82.81 101 LEU A C 1
ATOM 782 O O . LEU A 1 101 ? -2.272 5.470 10.543 1.00 82.81 101 LEU A O 1
ATOM 786 N N . GLN A 1 102 ? -2.020 5.348 12.765 1.00 79.69 102 GLN A N 1
ATOM 787 C CA . GLN A 1 102 ? -3.258 4.602 13.003 1.00 79.69 102 GLN A CA 1
ATOM 788 C C . GLN A 1 102 ? -4.488 5.332 12.437 1.00 79.69 102 GLN A C 1
ATOM 790 O O . GLN A 1 102 ? -5.324 4.709 11.789 1.00 79.69 102 GLN A O 1
ATOM 795 N N . ASP A 1 103 ? -4.569 6.653 12.611 1.00 81.38 103 ASP A N 1
ATOM 796 C CA . ASP A 1 103 ? -5.670 7.474 12.093 1.00 81.38 103 ASP A CA 1
ATOM 797 C C . ASP A 1 103 ? -5.760 7.461 10.556 1.00 81.38 103 ASP A C 1
ATOM 799 O O . ASP A 1 103 ? -6.813 7.741 9.989 1.00 81.38 103 ASP A O 1
ATOM 803 N N . GLN A 1 104 ? -4.671 7.113 9.861 1.00 85.44 104 GLN A N 1
ATOM 804 C CA . GLN A 1 104 ? -4.623 7.024 8.399 1.00 85.44 104 GLN A CA 1
ATOM 805 C C . GLN A 1 104 ? -5.094 5.674 7.860 1.00 85.44 104 GLN A C 1
ATOM 807 O O . GLN A 1 104 ? -5.502 5.597 6.702 1.00 85.44 104 GLN A O 1
ATOM 812 N N . VAL A 1 105 ? -5.083 4.626 8.687 1.00 85.25 105 VAL A N 1
ATOM 813 C CA . VAL A 1 105 ? -5.450 3.257 8.292 1.00 85.25 105 VAL A CA 1
ATOM 814 C C . VAL A 1 105 ? -6.865 3.214 7.713 1.00 85.25 105 VAL A C 1
ATOM 816 O O . VAL A 1 105 ? -7.077 2.642 6.645 1.00 85.25 105 VAL A O 1
ATOM 819 N N . GLN A 1 106 ? -7.819 3.897 8.352 1.00 82.62 106 GLN A N 1
ATOM 820 C CA . GLN A 1 106 ? -9.204 3.977 7.872 1.00 82.62 106 GLN A CA 1
ATOM 821 C C . GLN A 1 106 ? -9.299 4.635 6.488 1.00 82.62 106 GLN A C 1
ATOM 823 O O . GLN A 1 106 ? -10.034 4.177 5.613 1.00 82.62 106 GLN A O 1
ATOM 828 N N . TYR A 1 107 ? -8.540 5.707 6.258 1.00 86.31 107 TYR A N 1
ATOM 829 C CA . TYR A 1 107 ? -8.526 6.398 4.970 1.00 86.31 107 TYR A CA 1
ATOM 830 C C . TYR A 1 107 ? -7.850 5.557 3.882 1.00 86.31 107 TYR A C 1
ATOM 832 O O . TYR A 1 107 ? -8.373 5.473 2.772 1.00 86.31 107 TYR A O 1
ATOM 840 N N . LEU A 1 108 ? -6.744 4.882 4.204 1.00 88.88 108 LEU A N 1
ATOM 841 C CA . LEU A 1 108 ? -6.063 3.958 3.294 1.00 88.88 108 LEU A CA 1
ATOM 842 C C . LEU A 1 108 ? -6.986 2.802 2.891 1.00 88.88 108 LEU A C 1
ATOM 844 O O . LEU A 1 108 ? -7.075 2.475 1.707 1.00 88.88 108 LEU A O 1
ATOM 848 N N . GLN A 1 109 ? -7.746 2.251 3.840 1.00 88.12 109 GLN A N 1
ATOM 849 C CA . GLN A 1 109 ? -8.729 1.207 3.560 1.00 88.12 109 GLN A CA 1
ATOM 850 C C . GLN A 1 109 ? -9.821 1.691 2.596 1.00 88.12 109 GLN A C 1
ATOM 852 O O . GLN A 1 109 ? -10.184 0.984 1.659 1.00 88.12 109 GLN A O 1
ATOM 857 N N . ARG A 1 110 ? -10.294 2.935 2.748 1.00 86.00 110 ARG A N 1
ATOM 858 C CA . ARG A 1 110 ? -11.267 3.551 1.825 1.00 86.00 110 ARG A CA 1
ATOM 859 C C . ARG A 1 110 ? -10.699 3.819 0.431 1.00 86.00 110 ARG A C 1
ATOM 861 O O . ARG A 1 110 ? -11.455 3.801 -0.536 1.00 86.00 110 ARG A O 1
ATOM 868 N N . CYS A 1 111 ? -9.394 4.055 0.317 1.00 90.38 111 CYS A N 1
ATOM 869 C CA . CYS A 1 111 ? -8.688 4.102 -0.967 1.00 90.38 111 CYS A CA 1
ATOM 870 C C . CYS A 1 111 ? -8.468 2.704 -1.572 1.00 90.38 111 CYS A C 1
ATOM 872 O O . CYS A 1 111 ? -8.064 2.599 -2.728 1.00 90.38 111 CYS A O 1
ATOM 874 N N . GLY A 1 112 ? -8.762 1.647 -0.809 1.00 88.19 112 GLY A N 1
ATOM 875 C CA . GLY A 1 112 ? -8.741 0.254 -1.233 1.00 88.19 112 GLY A CA 1
ATOM 876 C C . GLY A 1 112 ? -7.496 -0.526 -0.819 1.00 88.19 112 GLY A C 1
ATOM 877 O O . GLY A 1 112 ? -7.250 -1.582 -1.393 1.00 88.19 112 GLY A O 1
ATOM 878 N N . VAL A 1 113 ? -6.711 -0.044 0.147 1.00 91.38 113 VAL A N 1
ATOM 879 C CA . VAL A 1 113 ? -5.671 -0.852 0.808 1.00 91.38 113 VAL A CA 1
ATOM 880 C C . VAL A 1 113 ? -6.346 -1.932 1.661 1.00 91.38 113 VAL A C 1
ATOM 882 O O . VAL A 1 113 ? -7.210 -1.618 2.475 1.00 91.38 113 VAL A O 1
ATOM 885 N N . ASP A 1 114 ? -5.965 -3.196 1.481 1.00 90.56 114 ASP A N 1
ATOM 886 C CA . ASP A 1 114 ? -6.556 -4.337 2.202 1.00 90.56 114 ASP A CA 1
ATOM 887 C C . ASP A 1 114 ? -5.603 -4.985 3.220 1.00 90.56 114 ASP A C 1
ATOM 889 O O . ASP A 1 114 ? -6.052 -5.671 4.141 1.00 90.56 114 ASP A O 1
ATOM 893 N N . ALA A 1 115 ? -4.302 -4.704 3.114 1.00 90.38 115 ALA A N 1
ATOM 894 C CA . ALA A 1 115 ? -3.283 -5.228 4.012 1.00 90.38 115 ALA A CA 1
ATOM 895 C C . ALA A 1 115 ? -2.407 -4.112 4.606 1.00 90.38 115 ALA A C 1
ATOM 897 O O . ALA A 1 115 ? -2.094 -3.119 3.953 1.00 90.38 115 ALA A O 1
ATOM 898 N N . PHE A 1 116 ? -1.954 -4.286 5.844 1.00 88.81 116 PHE A N 1
ATOM 899 C CA . PHE A 1 116 ? -1.133 -3.302 6.554 1.00 88.81 116 PHE A CA 1
ATOM 900 C C . PHE A 1 116 ? 0.011 -3.998 7.283 1.00 88.81 116 PHE A C 1
ATOM 902 O O . PHE A 1 116 ? -0.216 -4.911 8.078 1.00 88.81 116 PHE A O 1
ATOM 909 N N . GLU A 1 117 ? 1.247 -3.579 7.026 1.00 87.12 117 GLU A N 1
ATOM 910 C CA . GLU A 1 117 ? 2.405 -4.085 7.759 1.00 87.12 117 GLU A CA 1
ATOM 911 C C . GLU A 1 117 ? 2.465 -3.463 9.158 1.00 87.12 117 GLU A C 1
ATOM 913 O O . GLU A 1 117 ? 2.468 -2.246 9.331 1.00 87.12 117 GLU A O 1
ATOM 918 N N . LEU A 1 118 ? 2.497 -4.322 10.174 1.00 81.69 118 LEU A N 1
ATOM 919 C CA . LEU A 1 118 ? 2.533 -3.926 11.573 1.00 81.69 118 LEU A CA 1
ATOM 920 C C . LEU A 1 118 ? 3.982 -3.643 11.980 1.00 81.69 118 LEU A C 1
ATOM 922 O O . LEU A 1 118 ? 4.756 -4.561 12.270 1.00 81.69 118 LEU A O 1
ATOM 926 N N . SER A 1 119 ? 4.330 -2.360 12.015 1.00 71.06 119 SER A N 1
ATOM 927 C CA . SER A 1 119 ? 5.584 -1.861 12.587 1.00 71.06 119 SER A CA 1
ATOM 928 C C . SER A 1 119 ? 5.542 -1.896 14.120 1.00 71.06 119 SER A C 1
ATOM 930 O O . SER A 1 119 ? 4.469 -1.855 14.722 1.00 71.06 119 SER A O 1
ATOM 932 N N . ALA A 1 120 ? 6.708 -1.939 14.773 1.00 64.75 120 ALA A N 1
ATOM 933 C CA . ALA A 1 120 ? 6.805 -1.989 16.238 1.00 64.75 120 ALA A CA 1
ATOM 934 C C . ALA A 1 120 ? 6.121 -0.795 16.939 1.00 64.75 120 ALA A C 1
ATOM 936 O O . ALA A 1 120 ? 5.636 -0.937 18.062 1.00 64.75 120 ALA A O 1
ATOM 937 N N . ASP A 1 121 ? 6.059 0.354 16.265 1.00 64.19 121 ASP A N 1
ATOM 938 C CA . ASP A 1 121 ? 5.441 1.583 16.764 1.00 64.19 121 ASP A CA 1
ATOM 939 C C . ASP A 1 121 ? 3.905 1.575 16.687 1.00 64.19 121 ASP A C 1
ATOM 941 O O . ASP A 1 121 ? 3.238 2.292 17.439 1.00 64.19 121 ASP A O 1
ATOM 945 N N . ILE A 1 122 ? 3.317 0.733 15.830 1.00 66.38 122 ILE A N 1
ATOM 946 C CA . ILE A 1 122 ? 1.865 0.635 15.675 1.00 66.38 122 ILE A CA 1
ATOM 947 C C . ILE A 1 122 ? 1.332 -0.403 16.661 1.00 66.38 122 ILE A C 1
ATOM 949 O O . ILE A 1 122 ? 1.574 -1.607 16.553 1.00 66.38 122 ILE A O 1
ATOM 953 N N . LYS A 1 123 ? 0.554 0.058 17.643 1.00 67.56 123 LYS A N 1
ATOM 954 C CA . LYS A 1 123 ? -0.130 -0.838 18.579 1.00 67.56 123 LYS A CA 1
ATOM 955 C C . LYS A 1 123 ? -1.202 -1.627 17.834 1.00 67.56 123 LYS A C 1
ATOM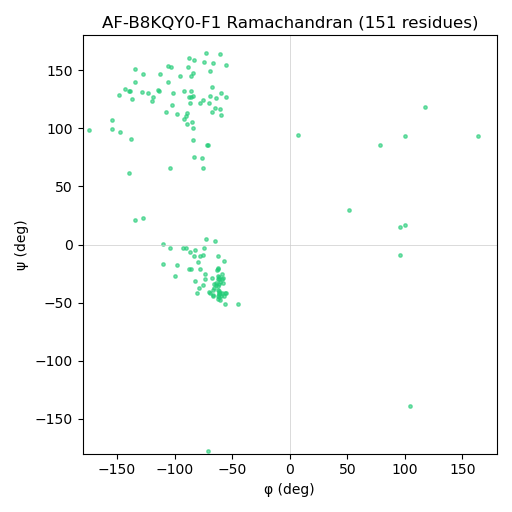 957 O O . LYS A 1 123 ? -2.214 -1.063 17.431 1.00 67.56 123 LYS A O 1
ATOM 962 N N . ILE A 1 124 ? -1.000 -2.939 17.740 1.00 68.94 124 ILE A N 1
ATOM 963 C CA . ILE A 1 124 ? -1.935 -3.903 17.140 1.00 68.94 124 ILE A CA 1
ATOM 964 C C . ILE A 1 124 ? -3.381 -3.655 17.593 1.00 68.94 124 ILE A C 1
ATOM 966 O O . ILE A 1 124 ? -4.262 -3.472 16.762 1.00 68.94 124 ILE A O 1
ATOM 970 N N . SER A 1 125 ? -3.599 -3.556 18.906 1.00 68.12 125 SER A N 1
ATOM 971 C CA . SER A 1 125 ? -4.928 -3.349 19.493 1.00 68.12 125 SER A CA 1
ATOM 972 C C . SER A 1 125 ? -5.582 -2.029 19.083 1.00 68.12 125 SER A C 1
ATOM 974 O O . SER A 1 125 ? -6.803 -1.924 19.018 1.00 68.12 125 SER A O 1
ATOM 976 N N . ALA A 1 126 ? -4.775 -1.009 18.805 1.00 70.25 126 ALA A N 1
ATOM 977 C CA . ALA A 1 126 ? -5.262 0.281 18.352 1.00 70.25 126 ALA A CA 1
ATOM 978 C C . ALA A 1 126 ? -5.624 0.226 16.855 1.00 70.25 126 ALA A C 1
ATOM 980 O O . ALA A 1 126 ? -6.653 0.757 16.441 1.00 70.25 126 ALA A O 1
ATOM 981 N N . MET A 1 127 ? -4.849 -0.509 16.054 1.00 72.75 127 MET A N 1
ATOM 982 C CA . MET A 1 127 ? -5.201 -0.796 14.663 1.00 72.75 127 MET A CA 1
ATOM 983 C C . MET A 1 127 ? -6.503 -1.600 14.545 1.00 72.75 127 MET A C 1
ATOM 985 O O . MET A 1 127 ? -7.371 -1.232 13.760 1.00 72.75 127 MET A O 1
ATOM 989 N N . GLU A 1 128 ? -6.683 -2.637 15.367 1.00 71.31 128 GLU A N 1
ATOM 990 C CA . GLU A 1 128 ? -7.930 -3.416 15.427 1.00 71.31 128 GLU A CA 1
ATOM 991 C C . GLU A 1 128 ? -9.136 -2.534 15.789 1.00 71.31 128 GLU A C 1
ATOM 993 O O . GLU A 1 128 ? -10.200 -2.643 15.174 1.00 71.31 128 GLU A O 1
ATOM 998 N N . ALA A 1 129 ? -8.972 -1.612 16.745 1.00 72.62 129 ALA A N 1
ATOM 999 C CA . ALA A 1 129 ? -10.011 -0.646 17.094 1.00 72.62 129 ALA A CA 1
ATOM 1000 C C . ALA A 1 129 ? -10.348 0.282 15.913 1.00 72.62 129 ALA A C 1
ATOM 1002 O O . ALA A 1 129 ? -11.516 0.427 15.563 1.00 72.62 129 ALA A O 1
ATOM 1003 N N . ALA A 1 130 ? -9.335 0.841 15.243 1.00 70.62 130 ALA A N 1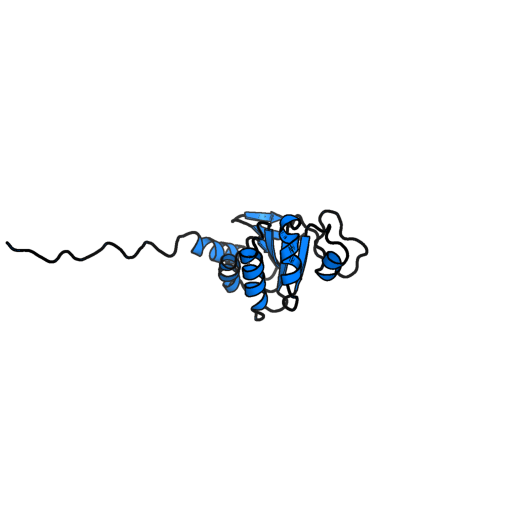
ATOM 1004 C CA . ALA A 1 130 ? -9.539 1.724 14.096 1.00 70.62 130 ALA A CA 1
ATOM 1005 C C . ALA A 1 130 ? -10.233 1.013 12.919 1.00 70.62 130 ALA A C 1
ATOM 1007 O O . ALA A 1 130 ? -11.043 1.624 12.226 1.00 70.62 130 ALA A O 1
ATOM 1008 N N . LEU A 1 131 ? -9.942 -0.270 12.699 1.00 70.56 131 LEU A N 1
ATOM 1009 C CA . LEU A 1 131 ? -10.491 -1.060 11.591 1.00 70.56 131 LEU A CA 1
ATOM 1010 C C . LEU A 1 131 ? -11.888 -1.623 11.891 1.00 70.56 131 LEU A C 1
ATOM 1012 O O . LEU A 1 131 ? -12.711 -1.755 10.986 1.00 70.56 131 LEU A O 1
ATOM 1016 N N . SER A 1 132 ? -12.189 -1.926 13.157 1.00 66.19 132 SER A N 1
ATOM 1017 C CA . SER A 1 132 ? -13.520 -2.393 13.574 1.00 66.19 132 SER A CA 1
ATOM 1018 C C . SER A 1 132 ? -14.576 -1.281 13.582 1.00 66.19 132 SER A C 1
ATOM 1020 O O . SER A 1 132 ? -15.743 -1.556 13.300 1.00 66.19 132 SER A O 1
ATOM 1022 N N . GLU A 1 133 ? -14.177 -0.028 13.821 1.00 62.69 133 GLU A N 1
ATOM 1023 C CA . GLU A 1 133 ? -15.083 1.127 13.914 1.00 62.69 133 GLU A CA 1
ATOM 1024 C C . GLU A 1 133 ? -15.849 1.423 12.606 1.00 62.69 133 GLU A C 1
ATOM 1026 O O . GLU A 1 133 ? -16.979 1.901 12.658 1.00 62.69 133 GLU A O 1
ATOM 1031 N N . PHE A 1 134 ? -15.304 1.062 11.435 1.00 53.97 134 PHE A N 1
ATOM 1032 C CA . PHE A 1 134 ? -15.964 1.263 10.131 1.00 53.97 134 PHE A CA 1
ATOM 1033 C C . PHE A 1 134 ? -16.688 0.029 9.571 1.00 53.97 134 PHE A C 1
ATOM 1035 O O . PHE A 1 134 ? -17.558 0.179 8.711 1.00 53.97 134 PHE A O 1
ATOM 1042 N N . SER A 1 135 ? -16.391 -1.181 10.065 1.00 51.91 135 SER A N 1
ATOM 1043 C CA . SER A 1 135 ? -17.178 -2.383 9.725 1.00 51.91 135 SER A CA 1
ATOM 1044 C C . SER A 1 135 ? -18.637 -2.235 10.194 1.00 51.91 135 SER A C 1
ATOM 1046 O O . SER A 1 135 ? -19.580 -2.716 9.560 1.00 51.91 135 SER A O 1
ATOM 1048 N N . VAL A 1 136 ? -18.854 -1.444 11.250 1.00 46.97 136 VAL A N 1
ATOM 1049 C CA . VAL A 1 136 ? -20.179 -1.000 11.691 1.00 46.97 136 VAL A CA 1
ATOM 1050 C C . VAL A 1 136 ? -20.622 0.221 10.871 1.00 46.97 136 VAL A C 1
ATOM 1052 O O . VAL A 1 136 ? -20.579 1.356 11.327 1.00 46.97 136 VAL A O 1
ATOM 1055 N N . SER A 1 137 ? -21.028 -0.043 9.626 1.00 42.84 137 SER A N 1
ATOM 1056 C CA . SER A 1 137 ? -21.864 0.789 8.737 1.00 42.84 137 SER A CA 1
ATOM 1057 C C . SER A 1 137 ? -22.194 2.207 9.237 1.00 42.84 137 SER A C 1
ATOM 1059 O O . SER A 1 137 ? -23.220 2.439 9.882 1.00 42.84 137 SER A O 1
ATOM 1061 N N . TYR A 1 138 ? -21.388 3.191 8.833 1.00 42.91 138 TYR A N 1
ATOM 1062 C CA . TYR A 1 138 ? -21.764 4.603 8.901 1.00 42.91 138 TYR A CA 1
ATOM 1063 C C . TYR A 1 138 ? -22.742 4.920 7.761 1.00 42.91 138 TYR A C 1
ATOM 1065 O O . TYR A 1 138 ? -22.342 5.477 6.746 1.00 42.91 138 TYR A O 1
ATOM 1073 N N . GLN A 1 139 ? -23.992 4.466 7.905 1.00 42.81 139 GLN A N 1
ATOM 1074 C CA . GLN A 1 139 ? -25.238 5.074 7.411 1.00 42.81 139 GLN A CA 1
ATOM 1075 C C . GLN A 1 139 ? -26.371 4.038 7.443 1.00 42.81 139 GLN A C 1
ATOM 1077 O O . GLN A 1 139 ? -26.620 3.317 6.480 1.00 42.81 139 GLN A O 1
ATOM 1082 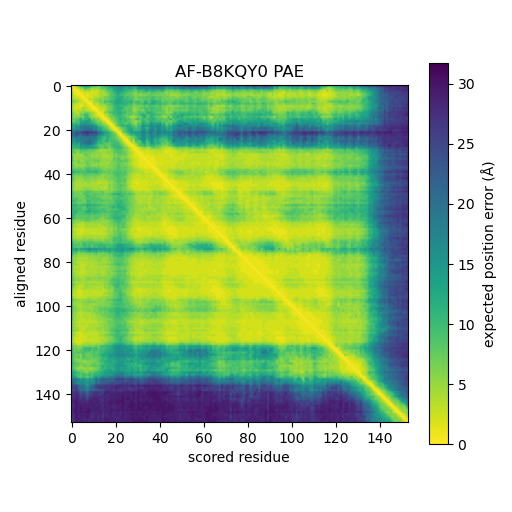N N . MET A 1 140 ? -27.136 4.022 8.539 1.00 38.62 140 MET A N 1
ATOM 1083 C CA . MET A 1 140 ? -28.580 3.848 8.368 1.00 38.62 140 MET A CA 1
ATOM 1084 C C . MET A 1 140 ? -29.061 5.028 7.508 1.00 38.62 140 MET A C 1
ATOM 1086 O O . MET A 1 140 ? -28.711 6.167 7.841 1.00 38.62 140 MET A O 1
ATOM 1090 N N . PRO A 1 141 ? -29.826 4.808 6.426 1.00 39.19 141 PRO A N 1
ATOM 1091 C CA . PRO A 1 141 ? -30.467 5.905 5.721 1.00 39.19 141 PRO A CA 1
ATOM 1092 C C . PRO A 1 141 ? -31.313 6.705 6.716 1.00 39.19 141 PRO A C 1
ATOM 1094 O O . PRO A 1 141 ? -32.136 6.144 7.440 1.00 39.19 141 PRO A O 1
ATOM 1097 N N . LEU A 1 142 ? -31.102 8.019 6.768 1.00 50.31 142 LEU A N 1
ATOM 1098 C CA . LEU A 1 142 ? -32.052 8.961 7.360 1.00 50.31 142 LEU A CA 1
ATOM 1099 C C . LEU A 1 142 ? -33.223 9.150 6.386 1.00 50.31 142 LEU A C 1
ATOM 1101 O O . LEU A 1 142 ? -33.412 10.218 5.830 1.00 50.31 142 LEU A O 1
ATOM 1105 N N . ASP A 1 143 ? -33.977 8.084 6.176 1.00 54.97 143 ASP A N 1
ATOM 1106 C CA . ASP A 1 143 ? -35.340 8.051 5.651 1.00 54.97 143 ASP A CA 1
ATOM 1107 C C . ASP A 1 143 ? -35.867 6.744 6.253 1.00 54.97 143 ASP A C 1
ATOM 1109 O O . ASP A 1 143 ? -35.341 5.677 5.975 1.00 54.97 143 ASP A O 1
ATOM 1113 N N . GLU A 1 144 ? -36.742 6.712 7.248 1.00 49.12 144 GLU A N 1
ATOM 1114 C CA . GLU A 1 144 ? -38.069 7.300 7.248 1.00 49.12 144 GLU A CA 1
ATOM 1115 C C . GLU A 1 144 ? -38.468 7.595 8.702 1.00 49.12 144 GLU A C 1
ATOM 1117 O O . GLU A 1 144 ? -38.920 6.712 9.430 1.00 49.12 144 GLU A O 1
ATOM 1122 N N . ARG A 1 145 ? -38.337 8.837 9.170 1.00 50.72 145 ARG A N 1
ATOM 1123 C CA . ARG A 1 145 ? -39.184 9.291 10.278 1.00 50.72 145 ARG A CA 1
ATOM 1124 C C . ARG A 1 145 ? -39.652 10.712 10.030 1.00 50.72 145 ARG A C 1
ATOM 1126 O O . ARG A 1 145 ? -38.858 11.612 9.780 1.00 50.72 145 ARG A O 1
ATOM 1133 N N . SER A 1 146 ? -40.959 10.868 10.216 1.00 47.06 146 SER A N 1
ATOM 1134 C CA . SER A 1 146 ? -41.733 12.102 10.367 1.00 47.06 146 SER A CA 1
ATOM 1135 C C . SER A 1 146 ? -42.066 12.916 9.111 1.00 47.06 146 SER A C 1
ATOM 1137 O O . SER A 1 146 ? -41.488 13.963 8.849 1.00 47.06 146 SER A O 1
ATOM 1139 N N . ALA A 1 147 ? -43.174 12.525 8.475 1.00 45.66 147 ALA A N 1
ATOM 1140 C CA . ALA A 1 147 ? -44.244 13.472 8.154 1.00 45.66 147 ALA A CA 1
ATOM 1141 C C . ALA A 1 147 ? -45.629 12.835 8.398 1.00 45.66 147 ALA A C 1
ATOM 1143 O O . ALA A 1 147 ? -46.451 12.707 7.496 1.00 45.66 147 ALA A O 1
ATOM 1144 N N . GLU A 1 148 ? -45.908 12.454 9.650 1.00 50.91 148 GLU A N 1
ATOM 1145 C CA . GLU A 1 148 ? -47.286 12.458 10.156 1.00 50.91 148 GLU A CA 1
ATOM 1146 C C . GLU A 1 148 ? -47.716 13.919 10.342 1.00 50.91 148 GLU A C 1
ATOM 1148 O O . GLU A 1 148 ? -47.583 14.465 11.431 1.00 50.91 148 GLU A O 1
ATOM 1153 N N . ILE A 1 149 ? -48.212 14.573 9.288 1.00 52.59 149 ILE A N 1
ATOM 1154 C CA . ILE A 1 149 ? -49.133 15.710 9.429 1.00 52.59 149 ILE A CA 1
ATOM 1155 C C . ILE A 1 149 ? -50.101 15.696 8.242 1.00 52.59 149 ILE A C 1
ATOM 1157 O O . ILE A 1 149 ? -49.791 16.234 7.186 1.00 52.59 149 ILE A O 1
ATOM 1161 N N . SER A 1 150 ? -51.294 15.128 8.427 1.00 38.94 150 SER A N 1
ATOM 1162 C CA . SER A 1 150 ? -52.550 15.834 8.128 1.00 38.94 150 SER A CA 1
ATOM 1163 C C . SER A 1 150 ? -53.747 14.990 8.571 1.00 38.94 150 SER A C 1
ATOM 1165 O O . SER A 1 150 ? -54.191 14.065 7.895 1.00 38.94 150 SER A O 1
ATOM 1167 N N . LEU A 1 151 ? -54.259 15.338 9.749 1.00 52.22 151 LEU A N 1
ATOM 1168 C CA . LEU A 1 151 ? -55.636 15.087 10.143 1.00 52.22 151 LEU A CA 1
ATOM 1169 C C . LEU A 1 151 ? -56.561 15.987 9.296 1.00 52.22 151 LEU A C 1
ATOM 1171 O O . LEU A 1 151 ? -56.204 17.133 9.025 1.00 52.22 151 LEU A O 1
ATOM 1175 N N . ALA A 1 152 ? -57.774 15.490 9.037 1.00 46.38 152 ALA A N 1
ATOM 1176 C CA . ALA A 1 152 ? -58.980 16.177 8.552 1.00 46.38 152 ALA A CA 1
ATOM 1177 C C . ALA A 1 152 ? -59.307 16.047 7.052 1.00 46.38 152 ALA A C 1
ATOM 1179 O O . ALA A 1 152 ? -58.974 16.915 6.246 1.00 46.38 152 ALA A O 1
ATOM 1180 N N . ARG A 1 153 ? -60.149 15.056 6.725 1.00 44.69 153 ARG A N 1
ATOM 1181 C CA . ARG A 1 153 ? -61.556 15.332 6.391 1.00 44.69 153 ARG A CA 1
ATOM 1182 C C . ARG A 1 153 ? -62.444 14.108 6.579 1.00 44.69 153 ARG A C 1
ATOM 1184 O O . ARG A 1 153 ? -61.958 12.995 6.295 1.00 44.69 153 ARG A O 1
#

Foldseek 3Di:
DWWKDFPLDIDDPPAAEADPPDDDAPQRYAHEPVVCVVPVLRQHYEYELPDDCPVCLVPLVNHQEYEYEPADQPSCSSLVNLLVCVVSPRPHAYEYDYDHDLLCLLSSVVSPHRMYTDDPPDDPVSNSVSVVVVVPDPDDDPPDDDDPDDDDD

Sequence (153 aa):
MGKVWKDGDIIENPWTAADANNEGVPSRGVGTLDQWRADPTLTAVEIKSDEDVSDLTQSLDQLRLVVLKIEDFNDGRSFSQARHLREAGFTGELRAAGNFLQDQVQYLQRCGVDAFELSADIKISAMEAALSEFSVSYQMPLDERSAEISLAR

Nearest PDB structures (foldseek):
  5uqh-assembly2_E  TM=7.465E-01  e=3.426E-02  Campylobacter jejuni subsp. jejuni
  5uqh-assembly2_G  TM=7.465E-01  e=4.140E-02  Campylobacter jejuni subsp. jejuni
  5uqh-assembly1_A  TM=6.908E-01  e=2.498E-02  Campylobacter jejuni subsp. jejuni
  5urq-assembly1_C  TM=7.449E-01  e=4.697E-02  Campylobacter jejuni subsp. jejuni
  5urq-assembly2_E  TM=7.593E-01  e=8.831E-02  Campylobacter jejuni subsp. jejuni

Radius of gyration: 19.71 Å; Cα contacts (8 Å, |Δi|>4): 230; chains: 1; bounding box: 82×33×38 Å

Secondary structure (DSSP, 8-state):
--EEEETTEEEE--SBPP-TT-SS--TTBPEEHHHHHH-TT-SEEEEETTS--GGGGGSGGG-SEEEEEESSTT-THHHHHHHHHHHTT--SEEEEEES--HHHHHHHHHTT--EEEE-TTS-HHHHHHHHHHHHS-S---S-S---------

Mean predicted aligned error: 10.47 Å

Solvent-accessible surface area (backbone atoms only — not comparable to full-atom values): 9069 Å² total; per-residue (Å²): 129,56,42,24,39,42,92,92,41,81,41,73,50,86,56,45,76,60,60,94,85,60,96,68,69,54,102,56,27,28,26,42,55,71,51,33,72,75,39,74,84,50,37,23,34,36,40,52,56,89,58,82,64,72,78,49,56,84,50,38,90,60,34,52,34,40,34,38,37,34,83,48,66,83,58,65,44,50,46,54,51,37,31,51,44,44,75,60,62,48,80,46,49,30,27,43,35,66,43,69,52,67,85,46,50,55,56,37,42,73,28,57,35,54,30,36,49,55,45,93,87,54,55,65,71,57,45,52,51,52,57,52,63,60,74,60,64,93,66,76,72,96,68,87,82,84,83,92,77,80,87,89,133

pLDDT: mean 76.7, std 15.46, range [38.62, 92.81]